Protein AF-A0A428ZNR8-F1 (afdb_monomer_lite)

InterPro domains:
  IPR036291 NAD(P)-binding domain superfamily [SSF51735] (12-100)

pLDDT: mean 73.09, std 16.83, range [33.31, 90.38]

Foldseek 3Di:
DPDQDVLLVVVQVVCVVCQQVEQEDEAEDQALSSNHQHDPHHQYEYAYDDDPVSQVVVCVSPPLRYKYKHWPDDQVCFQPAPTEIEIDHHPVNCVVCVPVVVSGYDYDYPDDPPPPPPPPPDDD

Structure (mmCIF, N/CA/C/O backbone):
data_AF-A0A428ZNR8-F1
#
_entry.id   AF-A0A428ZNR8-F1
#
loop_
_atom_site.group_PDB
_atom_site.id
_atom_site.type_symbol
_atom_site.label_atom_id
_atom_site.label_alt_id
_atom_site.label_comp_id
_atom_site.label_asym_id
_atom_site.label_entity_id
_atom_site.label_seq_id
_atom_site.pdbx_PDB_ins_code
_atom_site.Cartn_x
_atom_site.Cartn_y
_atom_site.Cartn_z
_atom_site.occupancy
_atom_site.B_iso_or_equiv
_atom_site.auth_seq_id
_atom_site.auth_comp_id
_atom_site.auth_asym_id
_atom_site.auth_atom_id
_atom_site.pdbx_PDB_model_num
ATOM 1 N N . MET A 1 1 ? 8.211 15.939 -18.194 1.00 36.50 1 MET A N 1
ATOM 2 C CA . MET A 1 1 ? 6.984 15.214 -17.808 1.00 36.50 1 MET A CA 1
ATOM 3 C C . MET A 1 1 ? 7.122 13.788 -18.303 1.00 36.50 1 MET A C 1
ATOM 5 O O . MET A 1 1 ? 6.991 13.561 -19.498 1.00 36.50 1 MET A O 1
ATOM 9 N N . ILE A 1 2 ? 7.528 12.869 -17.425 1.00 39.34 2 ILE A N 1
ATOM 10 C CA . ILE A 1 2 ? 7.644 11.444 -17.761 1.00 39.34 2 ILE A CA 1
ATOM 11 C C . ILE A 1 2 ? 6.221 10.891 -17.858 1.00 39.34 2 ILE A C 1
ATOM 13 O O . ILE A 1 2 ? 5.395 11.157 -16.986 1.00 39.34 2 ILE A O 1
ATOM 17 N N . GLY A 1 3 ? 5.931 10.242 -18.986 1.00 43.06 3 GLY A N 1
ATOM 18 C CA . GLY A 1 3 ? 4.602 9.783 -19.371 1.00 43.06 3 GLY A CA 1
ATOM 19 C C . GLY A 1 3 ? 3.979 8.862 -18.330 1.00 43.06 3 GLY A C 1
ATOM 20 O O . GLY A 1 3 ? 4.675 8.082 -17.685 1.00 43.06 3 GLY A O 1
ATOM 21 N N . ALA A 1 4 ? 2.660 8.973 -18.177 1.00 61.16 4 ALA A N 1
ATOM 22 C CA . ALA A 1 4 ? 1.872 8.111 -17.311 1.00 61.16 4 ALA A CA 1
ATOM 23 C C . ALA A 1 4 ? 2.256 6.643 -17.544 1.00 61.16 4 ALA A C 1
ATOM 25 O O . ALA A 1 4 ? 2.129 6.139 -18.663 1.00 61.16 4 ALA A O 1
ATOM 26 N N . ASN A 1 5 ? 2.746 5.976 -16.496 1.00 70.19 5 ASN A N 1
ATOM 27 C CA . ASN A 1 5 ? 3.105 4.569 -16.559 1.00 70.19 5 ASN A CA 1
ATOM 28 C C . ASN A 1 5 ? 1.856 3.783 -17.014 1.00 70.19 5 ASN A C 1
ATOM 30 O O . ASN A 1 5 ? 0.823 3.838 -16.336 1.00 70.19 5 ASN A O 1
ATOM 34 N N . PRO A 1 6 ? 1.892 3.067 -18.155 1.00 76.88 6 PRO A N 1
ATOM 35 C CA . PRO A 1 6 ? 0.719 2.360 -18.667 1.00 76.88 6 PRO A CA 1
ATOM 36 C C . PRO A 1 6 ? 0.201 1.314 -17.673 1.00 76.88 6 PRO A C 1
ATOM 38 O O . PRO A 1 6 ? -0.994 1.012 -17.667 1.00 76.88 6 PRO A O 1
ATOM 41 N N . ARG A 1 7 ? 1.066 0.812 -16.781 1.00 80.19 7 ARG A N 1
ATOM 42 C CA . ARG A 1 7 ? 0.665 -0.093 -15.703 1.00 80.19 7 ARG A CA 1
ATOM 43 C C . ARG A 1 7 ? -0.099 0.611 -14.589 1.00 80.19 7 ARG A C 1
ATOM 45 O O . ARG A 1 7 ? -1.061 0.031 -14.107 1.00 80.19 7 ARG A O 1
ATOM 52 N N . ALA A 1 8 ? 0.231 1.860 -14.253 1.00 78.56 8 ALA A N 1
ATOM 53 C CA . ALA A 1 8 ? -0.573 2.642 -13.308 1.00 78.56 8 ALA A CA 1
ATOM 54 C C . ALA A 1 8 ? -2.012 2.792 -13.812 1.00 78.56 8 ALA A C 1
ATOM 56 O O . ALA A 1 8 ? -2.963 2.577 -13.065 1.00 78.56 8 ALA A O 1
ATOM 57 N N . LYS A 1 9 ? -2.181 3.064 -15.112 1.00 80.44 9 LYS A N 1
ATOM 58 C CA . LYS A 1 9 ? -3.507 3.129 -15.740 1.00 80.44 9 LYS A CA 1
ATOM 59 C C . LYS A 1 9 ? -4.228 1.777 -15.715 1.00 80.44 9 LYS A C 1
ATOM 61 O O . LYS A 1 9 ? -5.424 1.735 -15.451 1.00 80.44 9 LYS A O 1
ATOM 66 N N . ALA A 1 10 ? -3.518 0.679 -15.970 1.00 83.06 10 ALA A N 1
ATOM 67 C CA . ALA A 1 10 ? -4.100 -0.661 -15.899 1.00 83.06 10 ALA A CA 1
ATOM 68 C C . ALA A 1 10 ? -4.568 -1.016 -14.477 1.00 83.06 10 ALA A C 1
ATOM 70 O O . ALA A 1 10 ? -5.675 -1.524 -14.314 1.00 83.06 10 ALA A O 1
ATOM 71 N N . ILE A 1 11 ? -3.765 -0.698 -13.454 1.00 80.94 11 ILE A N 1
ATOM 72 C CA . ILE A 1 11 ? -4.126 -0.925 -12.049 1.00 80.94 11 ILE A CA 1
ATOM 73 C C . ILE A 1 11 ? -5.308 -0.029 -11.661 1.00 80.94 11 ILE A C 1
ATOM 75 O O . ILE A 1 11 ? -6.266 -0.525 -11.081 1.00 80.94 11 ILE A O 1
ATOM 79 N N . ALA A 1 12 ? -5.309 1.250 -12.047 1.00 82.50 12 ALA A N 1
ATOM 80 C CA . ALA A 1 12 ? -6.433 2.154 -11.793 1.00 82.50 12 ALA A CA 1
ATOM 81 C C . ALA A 1 12 ? -7.748 1.633 -12.401 1.00 82.50 12 ALA A C 1
ATOM 83 O O . ALA A 1 12 ? -8.765 1.583 -11.716 1.00 82.50 12 ALA A O 1
ATOM 84 N N . ASN A 1 13 ? -7.716 1.159 -13.650 1.00 84.25 13 ASN A N 1
ATOM 85 C CA . ASN A 1 13 ? -8.888 0.571 -14.303 1.00 84.25 13 ASN A CA 1
ATOM 86 C C . ASN A 1 13 ? -9.376 -0.707 -13.603 1.00 84.25 13 ASN A C 1
ATOM 88 O O . ASN A 1 13 ? -10.574 -0.967 -13.567 1.00 84.25 13 ASN A O 1
ATOM 92 N N . ALA A 1 14 ? -8.461 -1.514 -13.059 1.00 81.19 14 ALA A N 1
ATOM 93 C CA . ALA A 1 14 ? -8.818 -2.699 -12.283 1.00 81.19 14 ALA A CA 1
ATOM 94 C C . ALA A 1 14 ? -9.426 -2.340 -10.916 1.00 81.19 14 ALA A C 1
ATOM 96 O O . ALA A 1 14 ? -10.223 -3.111 -10.385 1.00 81.19 14 ALA A O 1
ATOM 97 N N . LEU A 1 15 ? -9.068 -1.178 -10.359 1.00 81.19 15 LEU A N 1
ATOM 98 C CA . LEU A 1 15 ? -9.611 -0.679 -9.098 1.00 81.19 15 LEU A CA 1
ATOM 99 C C . LEU A 1 15 ? -10.994 -0.038 -9.256 1.00 81.19 15 LEU A C 1
ATOM 101 O O . LEU A 1 15 ? -11.812 -0.160 -8.351 1.00 81.19 15 LEU A O 1
ATOM 105 N N . ASP A 1 16 ? -11.275 0.596 -10.392 1.00 80.06 16 ASP A N 1
ATOM 106 C CA . ASP A 1 16 ? -12.527 1.316 -10.657 1.00 80.06 16 ASP A CA 1
ATOM 107 C C . ASP A 1 16 ? -13.815 0.556 -10.245 1.00 80.06 16 ASP A C 1
ATOM 109 O O . ASP A 1 16 ? -14.623 1.121 -9.507 1.00 80.06 16 ASP A O 1
ATOM 113 N N . PRO A 1 17 ? -14.008 -0.742 -10.578 1.00 79.12 17 PRO A N 1
ATOM 114 C CA . PRO A 1 17 ? -15.220 -1.468 -10.180 1.00 79.12 17 PRO A CA 1
ATOM 115 C C . PRO A 1 17 ? -15.273 -1.872 -8.695 1.00 79.12 17 PRO A C 1
ATOM 117 O O . PRO A 1 17 ? -16.346 -2.223 -8.206 1.00 79.12 17 PRO A O 1
ATOM 120 N N . VAL A 1 18 ? -14.141 -1.870 -7.982 1.00 71.62 18 VAL A N 1
ATOM 121 C CA . VAL A 1 18 ? -14.039 -2.304 -6.571 1.00 71.62 18 VAL A CA 1
ATOM 122 C C . VAL A 1 18 ? -13.974 -1.140 -5.583 1.00 71.62 18 VAL A C 1
ATOM 124 O O . VAL A 1 18 ? -14.179 -1.341 -4.380 1.00 71.62 18 VAL A O 1
ATOM 127 N N . VAL A 1 19 ? -13.755 0.084 -6.069 1.00 71.06 19 VAL A N 1
ATOM 128 C CA . VAL A 1 19 ? -13.836 1.303 -5.258 1.00 71.06 19 VAL A CA 1
ATOM 129 C C . VAL A 1 19 ? -15.240 1.421 -4.656 1.00 71.06 19 VAL A C 1
ATOM 131 O O . VAL A 1 19 ? -16.244 1.466 -5.360 1.00 71.06 19 VAL A O 1
ATOM 134 N N . GLY A 1 20 ? -15.307 1.446 -3.322 1.00 73.31 20 GLY A N 1
ATOM 135 C CA . GLY A 1 20 ? -16.559 1.524 -2.561 1.00 73.31 20 GLY A CA 1
ATOM 136 C C . GLY A 1 20 ? -17.186 0.177 -2.179 1.00 73.31 20 GLY A C 1
ATOM 137 O O . GLY A 1 20 ? -18.149 0.171 -1.419 1.00 73.31 20 GLY A O 1
ATOM 138 N N . GLN A 1 21 ? -16.642 -0.949 -2.654 1.00 81.69 21 GLN A N 1
ATOM 139 C CA . GLN A 1 21 ? -17.069 -2.300 -2.251 1.00 81.69 21 GLN A CA 1
ATOM 140 C C . GLN A 1 21 ? -16.024 -3.016 -1.386 1.00 81.69 21 GLN A C 1
ATOM 142 O O . GLN A 1 21 ? -16.373 -3.889 -0.595 1.00 81.69 21 GLN A O 1
ATOM 147 N N . ALA A 1 22 ? -14.747 -2.662 -1.543 1.00 81.62 22 ALA A N 1
ATOM 148 C CA . ALA A 1 22 ? -13.649 -3.225 -0.771 1.00 81.62 22 ALA A CA 1
ATOM 149 C C . ALA A 1 22 ? -13.259 -2.317 0.407 1.00 81.62 22 ALA A C 1
ATOM 151 O O . ALA A 1 22 ? -13.063 -1.115 0.231 1.00 81.62 22 ALA A O 1
ATOM 152 N N . ASP A 1 23 ? -13.065 -2.915 1.585 1.00 85.12 23 ASP A N 1
ATOM 153 C CA . ASP A 1 23 ? -12.517 -2.234 2.769 1.00 85.12 23 ASP A CA 1
ATOM 154 C C . ASP A 1 23 ? -10.976 -2.157 2.749 1.00 85.12 23 ASP A C 1
ATOM 156 O O . ASP A 1 23 ? -10.378 -1.347 3.459 1.00 85.12 23 ASP A O 1
ATOM 160 N N . LEU A 1 24 ? -10.324 -3.007 1.945 1.00 85.81 24 LEU A N 1
ATOM 161 C CA . LEU A 1 24 ? -8.870 -3.128 1.831 1.00 85.81 24 LEU A CA 1
ATOM 162 C C . LEU A 1 24 ? -8.459 -3.386 0.381 1.00 85.81 24 LEU A C 1
ATOM 164 O O . LEU A 1 24 ? -8.990 -4.285 -0.271 1.00 85.81 24 LEU A O 1
ATOM 168 N N . VAL A 1 25 ? -7.455 -2.652 -0.091 1.00 87.06 25 VAL A N 1
ATOM 169 C CA . VAL A 1 25 ? -6.799 -2.865 -1.383 1.00 87.06 25 VAL A CA 1
ATOM 170 C C . VAL A 1 25 ? -5.329 -3.189 -1.144 1.00 87.06 25 VAL A C 1
ATOM 172 O O . VAL A 1 25 ? -4.611 -2.421 -0.505 1.00 87.06 25 VAL A O 1
ATOM 175 N N . VAL A 1 26 ? -4.872 -4.321 -1.685 1.00 86.75 26 VAL A N 1
ATOM 176 C CA . VAL A 1 26 ? -3.455 -4.704 -1.682 1.00 86.75 26 VAL A CA 1
ATOM 177 C C . VAL A 1 26 ? -2.866 -4.421 -3.061 1.00 86.75 26 VAL A C 1
ATOM 179 O O . VAL A 1 26 ? -3.341 -4.958 -4.060 1.00 86.75 26 VAL A O 1
ATOM 182 N N . VAL A 1 27 ? -1.830 -3.586 -3.117 1.00 87.38 27 VAL A N 1
ATOM 183 C CA . VAL A 1 27 ? -1.115 -3.228 -4.348 1.00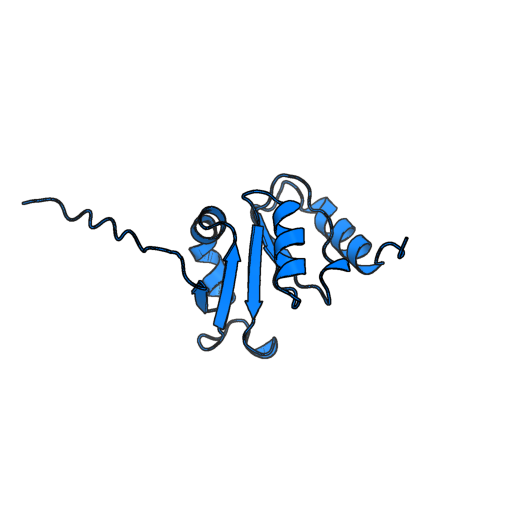 87.38 27 VAL A CA 1
ATOM 184 C C . VAL A 1 27 ? 0.258 -3.889 -4.329 1.00 87.38 27 VAL A C 1
ATOM 186 O O . VAL A 1 27 ? 1.012 -3.728 -3.377 1.00 87.38 27 VAL A O 1
ATOM 189 N N . CYS A 1 28 ? 0.596 -4.626 -5.383 1.00 87.38 28 CYS A N 1
ATOM 190 C CA . CYS A 1 28 ? 1.934 -5.170 -5.606 1.00 87.38 28 CYS A CA 1
ATOM 191 C C . CYS A 1 28 ? 2.335 -4.829 -7.040 1.00 87.38 28 CYS A C 1
ATOM 193 O O . CYS A 1 28 ? 1.837 -5.439 -7.989 1.00 87.38 28 CYS A O 1
ATOM 195 N N . ALA A 1 29 ? 3.156 -3.794 -7.195 1.00 85.75 29 ALA A N 1
ATOM 196 C CA . ALA A 1 29 ? 3.617 -3.310 -8.487 1.00 85.75 29 ALA A CA 1
ATOM 197 C C . ALA A 1 29 ? 5.137 -3.482 -8.629 1.00 85.75 29 ALA A C 1
ATOM 199 O O . ALA A 1 29 ? 5.827 -3.850 -7.681 1.00 85.75 29 ALA A O 1
ATOM 200 N N . GLU A 1 30 ? 5.652 -3.245 -9.836 1.00 82.75 30 GLU A N 1
ATOM 201 C CA . GLU A 1 30 ? 7.093 -3.332 -10.118 1.00 82.75 30 GLU A CA 1
ATOM 202 C C . GLU A 1 30 ? 7.870 -2.166 -9.491 1.00 82.75 30 GLU A C 1
ATOM 204 O O . GLU A 1 30 ? 8.959 -2.367 -8.967 1.00 82.75 30 GLU A O 1
ATOM 209 N N . ASP A 1 31 ? 7.288 -0.965 -9.509 1.00 85.25 31 ASP A N 1
ATOM 210 C CA . ASP A 1 31 ? 7.860 0.247 -8.930 1.00 85.25 31 ASP A CA 1
ATOM 211 C C . ASP A 1 31 ? 6.754 1.203 -8.445 1.00 85.25 31 ASP A C 1
ATOM 213 O O . ASP A 1 31 ? 5.571 1.058 -8.777 1.00 85.25 31 ASP A O 1
ATOM 217 N N . TYR A 1 32 ? 7.137 2.212 -7.661 1.00 85.75 32 TYR A N 1
ATOM 218 C CA . TYR A 1 32 ? 6.205 3.184 -7.082 1.00 85.75 32 TYR A CA 1
ATOM 219 C C . TYR A 1 32 ? 5.538 4.110 -8.110 1.00 85.75 32 TYR A C 1
ATOM 221 O O . TYR A 1 32 ? 4.498 4.702 -7.805 1.00 85.75 32 TYR A O 1
ATOM 229 N N . SER A 1 33 ? 6.087 4.229 -9.325 1.00 83.81 33 SER A N 1
ATOM 230 C CA . SER A 1 33 ? 5.469 4.999 -10.415 1.00 83.81 33 SER A CA 1
ATOM 231 C C . SER A 1 33 ? 4.241 4.291 -10.993 1.00 83.81 33 SER A C 1
ATOM 233 O O . SER A 1 33 ? 3.368 4.932 -11.580 1.00 83.81 33 SER A O 1
ATOM 235 N N . ALA A 1 34 ? 4.165 2.969 -10.816 1.00 84.38 34 ALA A N 1
ATOM 236 C CA . ALA A 1 34 ? 3.022 2.161 -11.204 1.00 84.38 34 ALA A CA 1
ATOM 237 C C . ALA A 1 34 ? 1.889 2.175 -10.163 1.00 84.38 34 ALA A C 1
ATOM 239 O O . ALA A 1 34 ? 0.802 1.704 -10.478 1.00 84.38 34 ALA A O 1
ATOM 2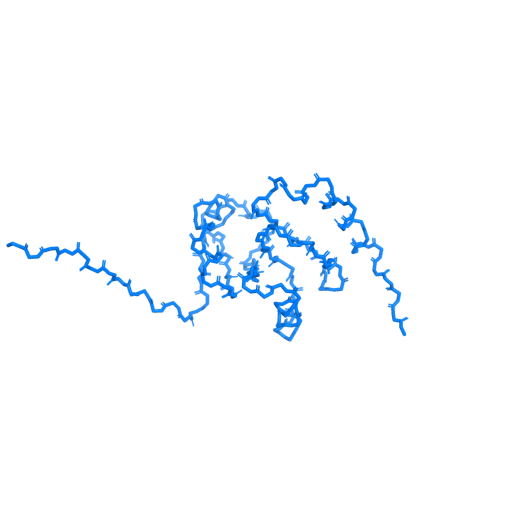40 N N . VAL A 1 35 ? 2.101 2.705 -8.952 1.00 84.31 35 VAL A N 1
ATOM 241 C CA . VAL A 1 35 ? 1.062 2.779 -7.912 1.00 84.31 35 VAL A CA 1
ATOM 242 C C . VAL A 1 35 ? 0.099 3.927 -8.242 1.00 84.31 35 VAL A C 1
ATOM 244 O O . VAL A 1 35 ? 0.509 5.090 -8.155 1.00 84.31 35 VAL A O 1
ATOM 247 N N . PRO A 1 36 ? -1.159 3.643 -8.636 1.00 83.00 36 PRO A N 1
ATOM 248 C CA . PRO A 1 36 ? -2.105 4.691 -8.990 1.00 83.00 36 PRO A CA 1
ATOM 249 C C . PRO A 1 36 ? -2.653 5.390 -7.746 1.00 83.00 36 PRO A C 1
ATOM 251 O O . PRO A 1 36 ? -2.639 4.841 -6.642 1.00 83.00 36 PRO A O 1
ATOM 254 N N . ASP A 1 37 ? -3.217 6.577 -7.947 1.00 82.06 37 ASP A N 1
ATOM 255 C CA . ASP A 1 37 ? -4.053 7.202 -6.930 1.00 82.06 37 ASP A CA 1
ATOM 256 C C . ASP A 1 37 ? -5.352 6.403 -6.779 1.00 82.06 37 ASP A C 1
ATOM 258 O O . ASP A 1 37 ? -6.094 6.186 -7.738 1.00 82.06 37 ASP A O 1
ATOM 262 N N . VAL A 1 38 ? -5.615 5.944 -5.559 1.00 77.94 38 VAL A N 1
ATOM 263 C CA . VAL A 1 38 ? -6.841 5.230 -5.200 1.00 77.94 38 VAL A CA 1
ATOM 264 C C . VAL A 1 38 ? -7.838 6.218 -4.584 1.00 77.94 38 VAL A C 1
ATOM 266 O O . VAL A 1 38 ? -7.467 6.963 -3.667 1.00 77.94 38 VAL A O 1
ATOM 269 N N . PRO A 1 39 ? -9.106 6.231 -5.033 1.00 75.12 39 PRO A N 1
ATOM 270 C CA . PRO A 1 39 ? -10.146 7.067 -4.442 1.00 75.12 39 PRO A CA 1
ATOM 271 C C . PRO A 1 39 ? -10.343 6.818 -2.938 1.00 75.12 39 PRO A C 1
ATOM 273 O O . PRO A 1 39 ? -9.914 5.810 -2.370 1.00 75.12 39 PRO A O 1
ATOM 276 N N . ALA A 1 40 ? -11.019 7.752 -2.269 1.00 73.81 40 ALA A N 1
ATOM 277 C CA . ALA A 1 40 ? -11.382 7.590 -0.865 1.00 73.81 40 ALA A CA 1
ATOM 278 C C . ALA A 1 40 ? -12.307 6.374 -0.664 1.00 73.81 40 ALA A C 1
ATOM 280 O O . ALA A 1 40 ? -13.210 6.139 -1.463 1.00 73.81 40 ALA A O 1
ATOM 281 N N . GLY A 1 41 ? -12.087 5.617 0.413 1.00 81.12 41 GLY A N 1
ATOM 282 C CA . GLY A 1 41 ? -12.866 4.420 0.736 1.00 81.12 41 GLY A CA 1
ATOM 283 C C . GLY A 1 41 ? -11.991 3.347 1.381 1.00 81.12 41 GLY A C 1
ATOM 284 O O . GLY A 1 41 ? -11.923 3.312 2.609 1.00 81.12 41 GLY A O 1
ATOM 285 N N . PRO A 1 42 ? -11.287 2.524 0.584 1.00 86.38 42 PRO A N 1
ATOM 286 C CA . PRO A 1 42 ? -10.489 1.417 1.100 1.00 86.38 42 PRO A CA 1
ATOM 287 C C . PRO A 1 42 ? -9.243 1.886 1.857 1.00 86.38 42 PRO A C 1
ATOM 289 O O . PRO A 1 42 ? -8.650 2.923 1.538 1.00 86.38 42 PRO A O 1
ATOM 292 N N . ASP A 1 43 ? -8.802 1.077 2.816 1.00 89.81 43 ASP A N 1
ATOM 293 C CA . ASP A 1 43 ? -7.423 1.124 3.298 1.00 89.81 43 ASP A CA 1
ATOM 294 C C . ASP A 1 43 ? -6.484 0.516 2.242 1.00 89.81 43 ASP A C 1
ATOM 296 O O . ASP A 1 43 ? -6.876 -0.363 1.471 1.00 89.81 43 ASP A O 1
ATOM 300 N N . ILE A 1 44 ? -5.239 0.982 2.189 1.00 88.62 44 ILE A N 1
ATOM 301 C CA . ILE A 1 44 ? -4.270 0.604 1.155 1.00 88.62 44 ILE A CA 1
ATOM 302 C C . ILE A 1 44 ? -3.062 -0.051 1.809 1.00 88.62 44 ILE A C 1
ATOM 304 O O . ILE A 1 44 ? -2.417 0.540 2.676 1.00 88.62 44 ILE A O 1
ATOM 308 N N . VAL A 1 45 ? -2.737 -1.255 1.344 1.00 89.88 45 VAL A N 1
ATOM 309 C CA . VAL A 1 45 ? -1.501 -1.965 1.675 1.00 89.88 45 VAL A CA 1
ATOM 310 C C . VAL A 1 45 ? -0.659 -2.062 0.413 1.00 89.88 45 VAL A C 1
ATOM 312 O O . VAL A 1 45 ? -1.041 -2.745 -0.534 1.00 89.88 45 VAL A O 1
ATOM 315 N N . ASN A 1 46 ? 0.484 -1.388 0.384 1.00 89.00 46 ASN A N 1
ATOM 316 C CA . ASN A 1 46 ? 1.407 -1.453 -0.742 1.00 89.00 46 ASN A CA 1
ATOM 317 C C . ASN A 1 46 ? 2.566 -2.400 -0.423 1.00 89.00 46 ASN A C 1
ATOM 319 O O . ASN A 1 46 ? 3.261 -2.197 0.563 1.00 89.00 46 ASN A O 1
ATOM 323 N N . LEU A 1 47 ? 2.773 -3.419 -1.255 1.00 87.75 47 LEU A N 1
ATOM 324 C CA . LEU A 1 47 ? 3.868 -4.391 -1.163 1.00 87.75 47 LEU A CA 1
ATOM 325 C C . LEU A 1 47 ? 4.955 -4.162 -2.225 1.00 87.75 47 LEU A C 1
ATOM 327 O O . LEU A 1 47 ? 5.781 -5.040 -2.483 1.00 87.75 47 LEU A O 1
ATOM 331 N N . THR A 1 48 ? 4.918 -3.005 -2.886 1.00 87.06 48 THR A N 1
ATOM 332 C CA . THR A 1 48 ? 5.872 -2.629 -3.930 1.00 87.06 48 THR A CA 1
ATOM 333 C C . THR A 1 48 ? 7.246 -2.380 -3.323 1.00 87.06 48 THR A C 1
ATOM 335 O O . THR A 1 48 ? 7.399 -1.628 -2.361 1.00 87.06 48 THR A O 1
ATOM 338 N N . SER A 1 49 ? 8.264 -3.004 -3.909 1.00 83.50 49 SER A N 1
ATOM 339 C CA . SER A 1 49 ? 9.649 -2.769 -3.506 1.00 83.50 49 SER A CA 1
ATOM 340 C C . SER A 1 49 ? 10.111 -1.390 -3.979 1.00 83.50 49 SER A C 1
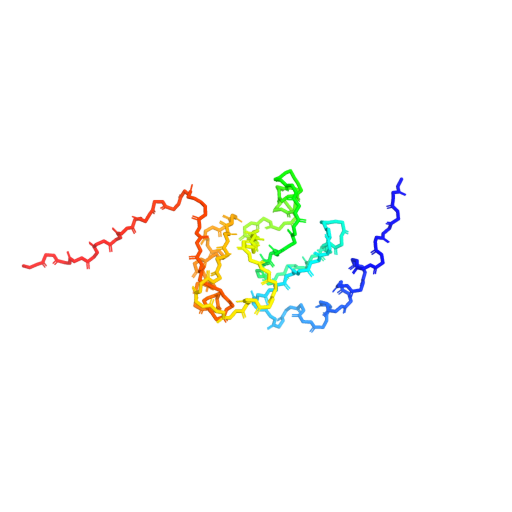ATOM 342 O O . SER A 1 49 ? 9.830 -0.988 -5.105 1.00 83.50 49 SER A O 1
ATOM 344 N N . GLY A 1 50 ? 10.832 -0.666 -3.128 1.00 84.38 50 GLY A N 1
ATOM 345 C CA . GLY A 1 50 ? 11.376 0.649 -3.460 1.00 84.38 50 GLY A CA 1
ATOM 346 C C . GLY A 1 50 ? 12.099 1.287 -2.281 1.00 84.38 50 GLY A C 1
ATOM 347 O O . GLY A 1 50 ? 12.492 0.607 -1.330 1.00 84.38 50 GLY A O 1
ATOM 348 N N . THR A 1 51 ? 12.307 2.593 -2.376 1.00 85.00 51 THR A N 1
ATOM 349 C CA . THR A 1 51 ? 13.043 3.399 -1.397 1.00 85.00 51 THR A CA 1
ATOM 350 C C . THR A 1 51 ? 12.133 3.965 -0.306 1.00 85.00 51 THR A C 1
ATOM 352 O O . THR A 1 51 ? 10.920 4.099 -0.471 1.00 85.00 51 THR A O 1
ATOM 355 N N . THR A 1 52 ? 12.730 4.339 0.828 1.00 84.38 52 THR A N 1
ATOM 356 C CA . THR A 1 52 ? 12.001 4.964 1.943 1.00 84.38 52 THR A CA 1
ATOM 357 C C . THR A 1 52 ? 11.348 6.281 1.518 1.00 84.38 52 THR A C 1
ATOM 359 O O . THR A 1 52 ? 10.228 6.580 1.927 1.00 84.38 52 THR A O 1
ATOM 362 N N . GLU A 1 53 ? 12.031 7.068 0.688 1.00 86.25 53 GLU A N 1
ATOM 363 C CA . GLU A 1 53 ? 11.533 8.330 0.145 1.00 86.25 53 GLU A CA 1
ATOM 364 C C . GLU A 1 53 ? 10.268 8.108 -0.693 1.00 86.25 53 GLU A C 1
ATOM 366 O O . GLU A 1 53 ? 9.270 8.801 -0.494 1.00 86.25 53 GLU A O 1
ATOM 371 N N . GLU A 1 54 ? 10.264 7.098 -1.568 1.00 87.12 54 GLU A N 1
ATOM 372 C CA . GLU A 1 54 ? 9.086 6.737 -2.365 1.00 87.12 54 GLU A CA 1
ATOM 373 C C . GLU A 1 54 ? 7.910 6.286 -1.490 1.00 87.12 54 GLU A C 1
ATOM 375 O O . GLU A 1 54 ? 6.774 6.708 -1.731 1.00 87.12 54 GLU A O 1
ATOM 380 N N . ALA A 1 55 ? 8.178 5.503 -0.440 1.00 85.94 55 ALA A N 1
ATOM 381 C CA . ALA A 1 55 ? 7.166 5.077 0.526 1.00 85.94 55 ALA A CA 1
ATOM 382 C C . ALA A 1 55 ? 6.550 6.266 1.286 1.00 85.94 55 ALA A C 1
ATOM 384 O O . ALA A 1 55 ? 5.336 6.317 1.498 1.00 85.94 55 ALA A O 1
ATOM 385 N N . ILE A 1 56 ? 7.361 7.263 1.659 1.00 86.69 56 ILE A N 1
ATOM 386 C CA . ILE A 1 56 ? 6.885 8.492 2.311 1.00 86.69 56 ILE A CA 1
ATOM 387 C C . ILE A 1 56 ? 6.020 9.319 1.351 1.00 86.69 56 ILE A C 1
ATOM 389 O O . ILE A 1 56 ? 4.942 9.776 1.740 1.00 86.69 56 ILE A O 1
ATOM 393 N N . GLU A 1 57 ? 6.449 9.501 0.100 1.00 88.50 57 GLU A N 1
ATOM 394 C CA . GLU A 1 57 ? 5.654 10.217 -0.905 1.00 88.50 57 GLU A CA 1
ATOM 395 C C . GLU A 1 57 ? 4.357 9.473 -1.260 1.00 88.50 57 GLU A C 1
ATOM 397 O O . GLU A 1 57 ? 3.329 10.099 -1.521 1.00 88.50 57 GLU A O 1
ATOM 402 N N . ALA A 1 58 ? 4.359 8.139 -1.234 1.00 86.44 58 ALA A N 1
ATOM 403 C CA . ALA A 1 58 ? 3.145 7.335 -1.362 1.00 86.44 58 ALA A CA 1
ATOM 404 C C . ALA A 1 58 ? 2.202 7.517 -0.165 1.00 86.44 58 ALA A C 1
ATOM 406 O O . ALA A 1 58 ? 1.013 7.771 -0.354 1.00 86.44 58 ALA A O 1
ATOM 407 N N . ALA A 1 59 ? 2.725 7.495 1.062 1.00 86.94 59 ALA A N 1
ATOM 408 C CA . ALA A 1 59 ? 1.921 7.689 2.267 1.00 86.94 59 ALA A CA 1
ATOM 409 C C . ALA A 1 59 ? 1.211 9.056 2.299 1.00 86.94 59 ALA A C 1
ATOM 411 O O . ALA A 1 59 ? 0.080 9.155 2.781 1.00 86.94 59 ALA A O 1
ATOM 412 N N . LYS A 1 60 ? 1.831 10.107 1.740 1.00 87.88 60 LYS A N 1
ATOM 413 C CA . LYS A 1 60 ? 1.217 11.444 1.622 1.00 87.88 60 LYS A CA 1
ATOM 414 C C . LYS A 1 60 ? -0.026 11.466 0.731 1.00 87.88 60 LYS A C 1
ATOM 416 O O . LYS A 1 60 ? -0.915 12.278 0.976 1.00 87.88 60 LYS A O 1
ATOM 421 N N . ARG A 1 61 ? -0.111 10.582 -0.269 1.00 86.25 61 ARG A N 1
ATOM 422 C CA . ARG A 1 61 ? -1.280 10.471 -1.163 1.00 86.25 61 ARG A CA 1
ATOM 423 C C . ARG A 1 61 ? -2.505 9.903 -0.437 1.00 86.25 61 ARG A C 1
ATOM 425 O O . ARG A 1 61 ? -3.638 10.154 -0.840 1.00 86.25 61 ARG A O 1
ATOM 432 N N . PHE A 1 62 ? -2.292 9.190 0.671 1.00 86.25 62 PHE A N 1
ATOM 433 C CA . PHE A 1 62 ? -3.315 8.405 1.365 1.00 86.25 62 PHE A CA 1
ATOM 434 C C . PHE A 1 62 ? -3.265 8.605 2.894 1.00 86.25 62 PHE A C 1
ATOM 436 O O . PHE A 1 62 ? -3.032 7.657 3.655 1.00 86.25 62 PHE A O 1
ATOM 443 N N . PRO A 1 63 ? -3.486 9.839 3.382 1.00 84.50 63 PRO A N 1
ATOM 444 C CA . PRO A 1 63 ? -3.301 10.175 4.789 1.00 84.50 63 PRO A CA 1
ATOM 445 C C . PRO A 1 63 ? -4.217 9.340 5.695 1.00 84.50 63 PRO A C 1
ATOM 447 O O . PRO A 1 63 ? -5.436 9.330 5.535 1.00 84.50 63 PRO A O 1
ATOM 450 N N . GLY A 1 64 ? -3.612 8.633 6.656 1.00 83.50 64 GLY A N 1
ATOM 451 C CA . GLY A 1 64 ? -4.320 7.826 7.659 1.00 83.50 64 GLY A CA 1
ATOM 452 C C . GLY A 1 64 ? -4.899 6.497 7.160 1.00 83.50 64 GLY A C 1
ATOM 453 O O . GLY A 1 64 ? -5.549 5.810 7.940 1.00 83.50 64 GLY A O 1
ATOM 454 N N . ARG A 1 65 ? -4.669 6.130 5.892 1.00 87.94 65 ARG A N 1
ATOM 455 C CA . ARG A 1 65 ? -5.204 4.902 5.268 1.00 87.94 65 ARG A CA 1
ATOM 456 C C . ARG A 1 65 ? -4.145 4.048 4.571 1.00 87.94 65 ARG A C 1
ATOM 458 O O . ARG A 1 65 ? -4.487 3.125 3.845 1.00 87.94 65 ARG A O 1
ATOM 465 N N . TYR A 1 66 ? -2.866 4.357 4.765 1.00 88.56 66 TYR A N 1
ATOM 466 C CA . TYR A 1 66 ? -1.765 3.706 4.059 1.00 88.56 66 TYR A CA 1
ATOM 467 C C . TYR A 1 66 ? -0.885 2.878 4.984 1.00 88.56 66 TYR A C 1
ATOM 469 O O . TYR A 1 66 ? -0.465 3.335 6.056 1.00 88.56 66 TYR A O 1
ATOM 477 N N . LEU A 1 67 ? -0.572 1.677 4.515 1.00 90.38 67 LEU A N 1
ATOM 478 C CA . LEU A 1 67 ? 0.408 0.781 5.087 1.00 90.38 67 LEU A CA 1
ATOM 479 C C . LEU A 1 67 ? 1.366 0.337 3.980 1.00 90.38 67 LEU A C 1
ATOM 481 O O . LEU A 1 67 ? 0.957 -0.227 2.970 1.00 90.38 67 LEU A O 1
ATOM 485 N N . ASP A 1 68 ? 2.645 0.583 4.190 1.00 89.00 68 ASP A N 1
ATOM 486 C CA . ASP A 1 68 ? 3.723 0.099 3.345 1.00 89.00 68 ASP A CA 1
ATOM 487 C C . ASP A 1 68 ? 4.234 -1.239 3.872 1.00 89.00 68 ASP A C 1
ATOM 489 O O . ASP A 1 68 ? 4.339 -1.428 5.088 1.00 89.00 68 ASP A O 1
ATOM 493 N N . GLY A 1 69 ? 4.530 -2.173 2.978 1.00 86.56 69 GLY A N 1
ATOM 494 C CA . GLY A 1 69 ? 4.931 -3.526 3.311 1.00 86.56 69 GLY A CA 1
ATOM 495 C C . GLY A 1 69 ? 6.100 -4.010 2.462 1.00 86.56 69 GLY A C 1
ATOM 496 O O . GLY A 1 69 ? 6.112 -3.859 1.248 1.00 86.56 69 GLY A O 1
ATOM 497 N N . ALA A 1 70 ? 7.063 -4.669 3.098 1.00 81.62 70 ALA A N 1
ATOM 498 C CA . ALA A 1 70 ? 8.172 -5.330 2.424 1.00 81.62 70 ALA A CA 1
ATOM 499 C C . ALA A 1 70 ? 8.108 -6.842 2.664 1.00 81.62 70 ALA A C 1
ATOM 501 O O . ALA A 1 70 ? 8.153 -7.307 3.810 1.00 81.62 70 ALA A O 1
ATOM 502 N N . LEU A 1 71 ? 8.017 -7.611 1.575 1.00 79.88 71 LEU A N 1
ATOM 503 C CA . LEU A 1 71 ? 8.142 -9.067 1.596 1.00 79.88 71 LEU A CA 1
ATOM 504 C C . LEU A 1 71 ? 9.626 -9.437 1.700 1.00 79.88 71 LEU A C 1
ATOM 506 O O . LEU A 1 71 ? 10.382 -9.280 0.747 1.00 79.88 71 LEU A O 1
ATOM 510 N N . MET A 1 72 ? 10.050 -9.962 2.851 1.00 76.75 72 MET A N 1
ATOM 511 C CA . MET A 1 72 ? 11.422 -10.450 3.061 1.00 76.75 72 MET A CA 1
ATOM 512 C C . MET A 1 72 ? 11.565 -11.919 2.645 1.00 76.75 72 MET A C 1
ATOM 514 O O . MET A 1 72 ? 12.131 -12.738 3.368 1.00 76.75 72 MET A O 1
ATOM 518 N N . ALA A 1 73 ? 10.972 -12.271 1.511 1.00 70.38 73 ALA A N 1
ATOM 519 C CA . ALA A 1 73 ? 10.961 -13.617 0.967 1.00 70.38 73 ALA A CA 1
ATOM 520 C C . ALA A 1 73 ? 10.661 -13.564 -0.531 1.00 70.38 73 ALA A C 1
ATOM 522 O O . ALA A 1 73 ? 10.199 -12.551 -1.053 1.00 70.38 73 ALA A O 1
ATOM 523 N N . HIS A 1 74 ? 10.876 -14.676 -1.221 1.00 76.19 74 HIS A N 1
ATOM 524 C CA . HIS A 1 74 ? 10.414 -14.792 -2.597 1.00 76.19 74 HIS A CA 1
ATOM 525 C C . HIS A 1 74 ? 8.892 -15.044 -2.659 1.00 76.19 74 HIS A C 1
ATOM 527 O O . HIS A 1 74 ? 8.356 -15.671 -1.736 1.00 76.19 74 HIS A O 1
ATOM 533 N N . PRO A 1 75 ? 8.189 -14.585 -3.716 1.00 70.50 75 PRO A N 1
ATOM 534 C CA . PRO A 1 75 ? 6.730 -14.690 -3.839 1.00 70.50 75 PRO A CA 1
ATOM 535 C C . PRO A 1 75 ? 6.156 -16.105 -3.658 1.00 70.50 75 PRO A C 1
ATOM 537 O O . PRO A 1 75 ? 5.062 -16.253 -3.121 1.00 70.50 75 PRO A O 1
ATOM 540 N N . GLU A 1 76 ? 6.893 -17.157 -4.024 1.00 75.44 76 GLU A N 1
ATOM 541 C CA . GLU A 1 76 ? 6.492 -18.563 -3.844 1.00 75.44 76 GLU A CA 1
ATOM 542 C C . GLU A 1 76 ? 6.379 -19.005 -2.374 1.00 75.44 76 GLU A C 1
ATOM 544 O O . GLU A 1 76 ? 5.871 -20.090 -2.075 1.00 75.44 76 GLU A O 1
ATOM 549 N N . HIS A 1 77 ? 6.851 -18.169 -1.450 1.00 72.81 77 HIS A N 1
ATOM 550 C CA . HIS A 1 77 ? 6.736 -18.394 -0.017 1.00 72.81 77 HIS A CA 1
ATOM 551 C C . HIS A 1 77 ? 5.501 -17.709 0.588 1.00 72.81 77 HIS A C 1
ATOM 553 O O . HIS A 1 77 ? 5.201 -17.938 1.759 1.00 72.81 77 HIS A O 1
ATOM 559 N N . VAL A 1 78 ? 4.746 -16.893 -0.156 1.00 74.81 78 VAL A N 1
ATOM 560 C CA . VAL A 1 78 ? 3.502 -16.294 0.364 1.00 74.81 78 VAL A CA 1
ATOM 561 C C . VAL A 1 78 ? 2.547 -17.400 0.843 1.00 74.81 78 VAL A C 1
ATOM 563 O O . VAL A 1 78 ? 2.390 -18.432 0.194 1.00 74.81 78 VAL A O 1
ATOM 566 N N . GLY A 1 79 ? 1.960 -17.217 2.025 1.00 69.88 79 GLY A N 1
ATOM 567 C CA . GLY A 1 79 ? 1.115 -18.198 2.714 1.00 69.88 79 GLY A CA 1
ATOM 568 C C . GLY A 1 79 ? 1.870 -19.169 3.630 1.00 69.88 79 GLY A C 1
ATOM 569 O O . GLY A 1 79 ? 1.238 -19.890 4.401 1.00 69.88 79 GLY A O 1
ATOM 570 N N . ARG A 1 80 ? 3.210 -19.192 3.594 1.00 75.12 80 ARG A N 1
ATOM 571 C CA . ARG A 1 80 ? 4.024 -20.001 4.515 1.00 75.12 80 ARG A CA 1
ATOM 572 C C . ARG A 1 80 ? 4.282 -19.267 5.832 1.00 75.12 80 ARG A C 1
ATOM 574 O O . ARG A 1 80 ? 4.404 -18.042 5.866 1.00 75.12 80 ARG A O 1
ATOM 581 N N . ALA A 1 81 ? 4.393 -20.020 6.925 1.00 70.56 81 ALA A N 1
ATOM 582 C CA . ALA A 1 81 ? 4.565 -19.465 8.269 1.00 70.56 81 ALA A CA 1
ATOM 583 C C . ALA A 1 81 ? 5.935 -18.790 8.474 1.00 70.56 81 ALA A C 1
ATOM 585 O O . ALA A 1 81 ? 6.085 -17.920 9.337 1.00 70.56 81 ALA A O 1
ATOM 586 N N . GLU A 1 82 ? 6.929 -19.197 7.684 1.00 70.12 82 GLU A N 1
ATOM 587 C CA . GLU A 1 82 ? 8.303 -18.697 7.710 1.00 70.12 82 GLU A CA 1
ATOM 588 C C . GLU A 1 82 ? 8.456 -17.372 6.960 1.00 70.12 82 GLU A C 1
ATOM 590 O O . GLU A 1 82 ? 9.445 -16.662 7.143 1.00 70.12 82 GLU A O 1
ATOM 595 N N . THR A 1 83 ? 7.472 -17.023 6.136 1.00 71.62 83 THR A N 1
ATOM 596 C CA . THR A 1 83 ? 7.477 -15.796 5.351 1.00 71.62 83 THR A CA 1
ATOM 597 C C . THR A 1 83 ? 7.286 -14.614 6.286 1.00 71.62 83 THR A C 1
ATOM 599 O O . THR A 1 83 ? 6.448 -14.633 7.194 1.00 71.62 83 THR A O 1
ATOM 602 N N . VAL A 1 84 ? 8.094 -13.577 6.087 1.00 74.25 84 VAL A N 1
ATOM 603 C CA . VAL A 1 84 ? 8.070 -12.375 6.917 1.00 74.25 84 VAL A CA 1
ATOM 604 C C . VAL A 1 84 ? 7.673 -11.191 6.053 1.00 74.25 84 VAL A C 1
ATOM 606 O O . VAL A 1 84 ? 8.358 -10.870 5.083 1.00 74.25 84 VAL A O 1
ATOM 609 N N . LEU A 1 85 ? 6.579 -10.533 6.439 1.00 77.62 85 LEU A N 1
ATOM 610 C CA . LEU A 1 85 ? 6.216 -9.218 5.926 1.00 77.62 85 LEU A CA 1
ATOM 611 C C . LEU A 1 85 ? 6.516 -8.183 6.995 1.00 77.62 85 LEU A C 1
ATOM 613 O O . LEU A 1 85 ? 6.067 -8.322 8.138 1.00 77.62 85 LEU A O 1
ATOM 617 N N . VAL A 1 86 ? 7.269 -7.159 6.612 1.00 82.19 86 VAL A N 1
ATOM 618 C CA . VAL A 1 86 ? 7.520 -5.996 7.455 1.00 82.19 86 VAL A CA 1
ATOM 619 C C . VAL A 1 86 ? 6.572 -4.891 7.043 1.00 82.19 86 VAL A C 1
ATOM 621 O O . VAL A 1 86 ? 6.573 -4.533 5.876 1.00 82.19 86 VAL A O 1
ATOM 624 N N . TYR A 1 87 ? 5.808 -4.341 7.984 1.00 83.88 87 TYR A N 1
ATOM 625 C CA . TYR A 1 87 ? 4.911 -3.216 7.715 1.00 83.88 87 TYR A CA 1
ATOM 626 C C 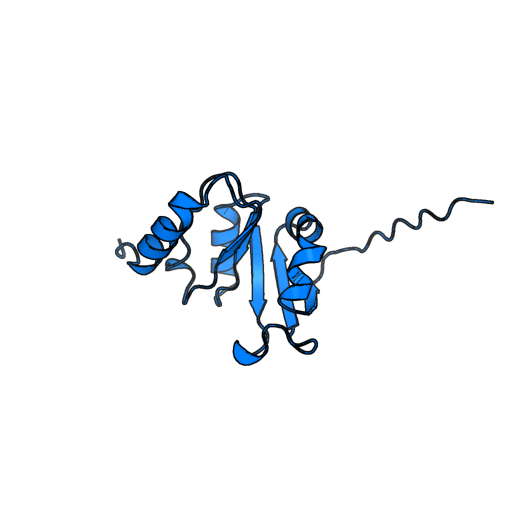. TYR A 1 87 ? 5.369 -1.920 8.388 1.00 83.88 87 TYR A C 1
ATOM 628 O O . TYR A 1 87 ? 5.893 -1.950 9.510 1.00 83.88 87 TYR A O 1
ATOM 636 N N . SER A 1 88 ? 5.085 -0.801 7.722 1.00 82.81 88 SER A N 1
ATOM 637 C CA . SER A 1 88 ? 5.345 0.577 8.148 1.00 82.81 88 SER A CA 1
ATOM 638 C C . SER A 1 88 ? 4.186 1.480 7.713 1.00 82.81 88 SER A C 1
ATOM 640 O O . SER A 1 88 ? 3.718 1.370 6.591 1.00 82.81 88 SER A O 1
ATOM 642 N N . GLY A 1 89 ? 3.696 2.386 8.561 1.00 84.38 89 GLY A N 1
ATOM 643 C CA . GLY A 1 89 ? 2.583 3.280 8.200 1.00 84.38 89 GLY A CA 1
ATOM 644 C C . GLY A 1 89 ? 1.560 3.439 9.319 1.00 84.38 89 GLY A C 1
ATOM 645 O O . GLY A 1 89 ? 1.938 3.443 10.492 1.00 84.38 89 GLY A O 1
ATOM 646 N N . SER A 1 90 ? 0.276 3.592 8.967 1.00 84.38 90 SER A N 1
ATOM 647 C CA . SER A 1 90 ? -0.800 3.819 9.944 1.00 84.38 90 SER A CA 1
ATOM 648 C C . SER A 1 90 ? -0.986 2.611 10.882 1.00 84.38 90 SER A C 1
ATOM 650 O O . SER A 1 90 ? -1.320 1.511 10.423 1.00 84.38 90 SER A O 1
ATOM 652 N N . PRO A 1 91 ? -0.835 2.804 12.207 1.00 79.94 91 PRO A N 1
ATOM 653 C CA . PRO A 1 91 ? -1.129 1.765 13.191 1.00 79.94 91 PRO A CA 1
ATOM 654 C C . PRO A 1 91 ? -2.602 1.344 13.192 1.00 79.94 91 PRO A C 1
ATOM 656 O O . PRO A 1 91 ? -2.911 0.188 13.473 1.00 79.94 91 PRO A O 1
ATOM 659 N N . GLU A 1 92 ? -3.509 2.272 12.883 1.00 82.56 92 GLU A N 1
ATOM 660 C CA . GLU A 1 92 ? -4.953 2.042 12.861 1.00 82.56 92 GLU A CA 1
ATOM 661 C C . GLU A 1 92 ? -5.344 1.105 11.716 1.00 82.56 92 GLU A C 1
ATOM 663 O O . GLU A 1 92 ? -6.128 0.180 11.927 1.00 82.56 92 GLU A O 1
ATOM 668 N N . VAL A 1 93 ? -4.752 1.302 10.533 1.00 84.50 93 VAL A N 1
ATOM 669 C CA . VAL A 1 93 ? -4.924 0.413 9.371 1.00 84.50 93 VAL A CA 1
ATOM 670 C C . VAL A 1 93 ? -4.391 -0.981 9.682 1.00 84.50 93 VAL A C 1
ATOM 672 O O . VAL A 1 93 ? -5.090 -1.973 9.470 1.00 84.50 93 VAL A O 1
ATOM 675 N N . PHE A 1 94 ? -3.183 -1.066 10.250 1.00 81.75 94 PHE A N 1
ATOM 676 C CA . PHE A 1 94 ? -2.601 -2.349 10.643 1.00 81.75 94 PHE A CA 1
ATOM 677 C C . PHE A 1 94 ? -3.492 -3.094 11.648 1.00 81.75 94 PHE A C 1
ATOM 679 O O . PHE A 1 94 ? -3.758 -4.279 11.470 1.00 81.75 94 PHE A O 1
ATOM 686 N N . ALA A 1 95 ? -4.001 -2.401 12.672 1.00 82.19 95 ALA A N 1
ATOM 687 C CA . ALA A 1 95 ? -4.875 -2.999 13.679 1.00 82.19 95 ALA A CA 1
ATOM 688 C C . ALA A 1 95 ? -6.230 -3.444 13.100 1.00 82.19 95 ALA A C 1
ATOM 690 O O . ALA A 1 95 ? -6.744 -4.497 13.480 1.00 82.19 95 ALA A O 1
ATOM 691 N N . ARG A 1 96 ? -6.808 -2.673 12.167 1.00 82.94 96 ARG A N 1
ATOM 692 C CA . ARG A 1 96 ? -8.084 -3.009 11.513 1.00 82.94 96 ARG A CA 1
ATOM 693 C C . ARG A 1 96 ? -7.980 -4.298 10.695 1.00 82.94 96 ARG A C 1
ATOM 695 O O . ARG A 1 96 ? -8.903 -5.111 10.720 1.00 82.94 96 ARG A O 1
ATOM 702 N N . HIS A 1 97 ? -6.840 -4.506 10.037 1.00 81.56 97 HIS A N 1
ATOM 703 C CA . HIS A 1 97 ? -6.605 -5.630 9.123 1.00 81.56 97 HIS A CA 1
ATOM 704 C C . HIS A 1 97 ? -5.667 -6.709 9.692 1.00 81.56 97 HIS A C 1
ATOM 706 O O . HIS A 1 97 ? -5.232 -7.604 8.971 1.00 81.56 97 HIS A O 1
ATOM 712 N N . GLU A 1 98 ? -5.410 -6.708 11.005 1.00 69.00 98 GLU A N 1
ATOM 713 C CA . GLU A 1 98 ? -4.516 -7.675 11.668 1.00 69.00 98 GLU A CA 1
ATOM 714 C C . GLU A 1 98 ? -4.994 -9.135 11.536 1.00 69.00 98 GLU A C 1
ATOM 716 O O . GLU A 1 98 ? -4.190 -10.050 11.648 1.00 69.00 98 GLU A O 1
ATOM 721 N N . LYS A 1 99 ? -6.287 -9.386 11.285 1.00 64.25 99 LYS A N 1
ATOM 722 C CA . LYS A 1 99 ? -6.846 -10.741 11.089 1.00 64.25 99 LYS A CA 1
ATOM 723 C C . LYS A 1 99 ? -6.722 -11.295 9.659 1.00 64.25 99 LYS A C 1
ATOM 725 O O . LYS A 1 99 ? -6.424 -12.482 9.544 1.00 64.25 99 LYS A O 1
ATOM 730 N N . PRO A 1 100 ? -6.949 -10.514 8.584 1.00 61.00 100 PRO A N 1
ATOM 731 C CA . PRO A 1 100 ? -6.706 -10.980 7.214 1.00 61.00 100 PRO A CA 1
ATOM 732 C C . PRO A 1 100 ? -5.218 -11.044 6.821 1.00 61.00 100 PRO A C 1
ATOM 734 O O . PRO A 1 100 ? -4.834 -11.942 6.074 1.00 61.00 100 PRO A O 1
ATOM 737 N N . LEU A 1 101 ? -4.354 -10.162 7.342 1.00 60.00 101 LEU A N 1
ATOM 738 C CA . LEU A 1 101 ? -2.920 -10.132 6.988 1.00 60.00 101 LEU A CA 1
ATOM 739 C C . LEU A 1 101 ? -2.132 -11.433 7.316 1.00 60.00 101 LEU A C 1
ATOM 741 O O . LEU A 1 101 ? -1.291 -11.822 6.506 1.00 60.00 101 LEU A O 1
ATOM 745 N N . PRO A 1 102 ? -2.402 -12.163 8.420 1.00 54.91 102 PRO A N 1
ATOM 746 C CA . PRO A 1 102 ? -1.805 -13.467 8.722 1.00 54.91 102 PRO A CA 1
ATOM 747 C C . PRO A 1 102 ? -2.098 -14.562 7.696 1.00 54.91 102 PRO A C 1
ATOM 749 O O . PRO A 1 102 ? -1.319 -15.505 7.600 1.00 54.91 102 PRO A O 1
ATOM 752 N N . GLY A 1 103 ? -3.200 -14.456 6.941 1.00 54.41 103 GLY A N 1
ATOM 753 C CA . GLY A 1 103 ? -3.511 -15.388 5.852 1.00 54.41 103 GLY A CA 1
ATOM 754 C C . GLY A 1 103 ? -2.581 -15.225 4.647 1.00 54.41 103 GLY A C 1
ATOM 755 O O . GLY A 1 103 ? -2.418 -16.158 3.867 1.00 54.41 103 GLY A O 1
ATOM 756 N N . LEU A 1 104 ? -1.942 -14.057 4.521 1.00 54.19 104 LEU A N 1
ATOM 757 C CA . LEU A 1 104 ? -0.912 -13.797 3.523 1.00 54.19 104 LEU A CA 1
ATOM 758 C C . LEU A 1 104 ? 0.458 -14.207 4.053 1.00 54.19 104 LEU A C 1
ATOM 760 O O . LEU A 1 104 ? 1.149 -14.969 3.389 1.00 54.19 104 LEU A O 1
ATOM 764 N N . VAL A 1 105 ? 0.873 -13.700 5.217 1.00 52.56 105 VAL A N 1
ATOM 765 C CA . VAL A 1 105 ? 2.237 -13.855 5.751 1.00 52.56 105 VAL A CA 1
ATOM 766 C C . VAL A 1 105 ? 2.252 -13.545 7.258 1.00 52.56 105 VAL A C 1
ATOM 768 O O . VAL A 1 105 ? 1.427 -12.763 7.728 1.00 52.56 105 VAL A O 1
ATOM 771 N N . ARG A 1 106 ? 3.211 -14.075 8.040 1.00 52.22 106 ARG A N 1
ATOM 772 C CA . ARG A 1 106 ? 3.366 -13.694 9.456 1.00 52.22 106 ARG A CA 1
ATOM 773 C C . ARG A 1 106 ? 3.725 -12.200 9.581 1.00 52.22 106 ARG A C 1
ATOM 775 O O . ARG A 1 106 ? 4.823 -11.807 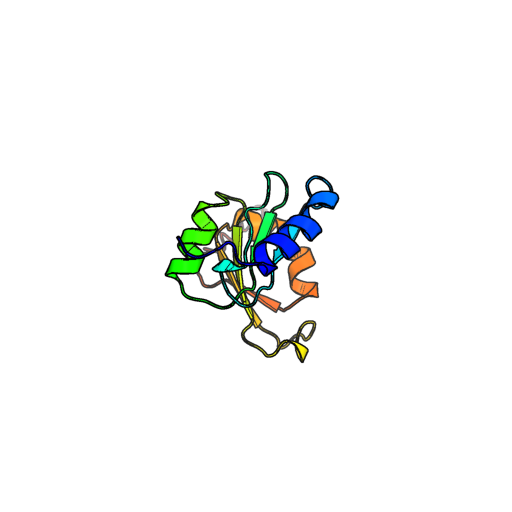9.170 1.00 52.22 106 ARG A O 1
ATOM 782 N N . PRO A 1 107 ? 2.859 -11.357 10.177 1.00 56.62 107 PRO A N 1
ATOM 783 C CA . PRO A 1 107 ? 3.108 -9.926 10.227 1.00 56.62 107 PRO A CA 1
ATOM 784 C C . PRO A 1 107 ? 4.197 -9.599 11.257 1.00 56.62 107 PRO A C 1
ATOM 786 O O . PRO A 1 107 ? 4.129 -10.014 12.418 1.00 56.62 107 PRO A O 1
ATOM 789 N N . ARG A 1 108 ? 5.209 -8.829 10.847 1.00 56.66 108 ARG A N 1
ATOM 790 C CA . ARG A 1 108 ? 6.144 -8.154 11.754 1.00 56.66 108 ARG A CA 1
ATOM 791 C C . ARG A 1 108 ? 6.077 -6.655 11.502 1.00 56.66 108 ARG A C 1
ATOM 793 O O . ARG A 1 108 ? 6.125 -6.199 10.371 1.00 56.66 108 ARG A O 1
ATOM 800 N N . THR A 1 109 ? 5.975 -5.867 12.560 1.00 56.06 109 THR A N 1
ATOM 801 C CA . THR A 1 109 ? 6.006 -4.407 12.437 1.00 56.06 109 THR A CA 1
ATOM 802 C C . THR A 1 109 ? 7.416 -3.910 12.734 1.00 56.06 109 THR A C 1
ATOM 804 O O . THR A 1 109 ? 8.000 -4.292 13.751 1.00 56.06 109 THR A O 1
ATOM 807 N N . SER A 1 110 ? 7.959 -3.056 11.864 1.00 47.44 110 SER A N 1
ATOM 808 C CA . SER A 1 110 ? 9.187 -2.307 12.150 1.00 47.44 110 SER A CA 1
ATOM 809 C C . SER A 1 110 ? 8.866 -1.257 13.226 1.00 47.44 110 SER A C 1
ATOM 811 O O . SER A 1 110 ? 7.946 -0.457 13.079 1.00 47.44 110 SER A O 1
ATOM 813 N N . GLY A 1 111 ? 9.492 -1.352 14.399 1.00 38.38 111 GLY A N 1
ATOM 814 C CA . GLY A 1 111 ? 8.949 -0.819 15.652 1.00 38.38 111 GLY A CA 1
ATOM 815 C C . GLY A 1 111 ? 8.756 0.706 15.756 1.00 38.38 111 GLY A C 1
ATOM 816 O O . GLY A 1 111 ? 9.706 1.475 15.697 1.00 38.38 111 GLY A O 1
ATOM 817 N N . ARG A 1 112 ? 7.531 1.112 16.123 1.00 33.47 112 ARG A N 1
ATOM 818 C CA . ARG A 1 112 ? 7.207 2.062 17.217 1.00 33.47 112 ARG A CA 1
ATOM 819 C C . ARG A 1 112 ? 5.835 1.745 17.832 1.00 33.47 112 ARG A C 1
ATOM 821 O O . ARG A 1 112 ? 5.150 2.612 18.360 1.00 33.47 112 ARG A O 1
ATOM 828 N N . ILE A 1 113 ? 5.421 0.477 17.781 1.00 44.94 113 ILE A N 1
ATOM 829 C CA . ILE A 1 113 ? 4.266 0.003 18.539 1.00 44.94 113 ILE A CA 1
ATOM 830 C C . ILE A 1 113 ? 4.782 -0.264 19.945 1.00 44.94 113 ILE A C 1
ATOM 832 O O . ILE A 1 113 ? 5.219 -1.368 20.274 1.00 44.94 113 ILE A O 1
ATOM 836 N N . GLN A 1 114 ? 4.726 0.760 20.798 1.00 37.34 114 GLN A N 1
ATOM 837 C CA . GLN A 1 114 ? 4.554 0.500 22.216 1.00 37.34 114 GLN A CA 1
ATOM 838 C C . GLN A 1 114 ? 3.282 -0.347 22.279 1.00 37.34 114 GLN A C 1
ATOM 840 O O . GLN A 1 114 ? 2.175 0.179 22.152 1.00 37.34 114 GLN A O 1
ATOM 845 N N . ARG A 1 115 ? 3.426 -1.672 22.403 1.00 36.22 115 ARG A N 1
ATOM 846 C CA . ARG A 1 115 ? 2.349 -2.523 22.887 1.00 36.22 115 ARG A CA 1
ATOM 847 C C . ARG A 1 115 ? 2.010 -1.941 24.255 1.00 36.22 115 ARG A C 1
ATOM 849 O O . ARG A 1 115 ? 2.569 -2.352 25.267 1.00 36.22 115 ARG A O 1
ATOM 856 N N . ARG A 1 116 ? 1.105 -0.955 24.305 1.00 33.31 116 ARG A N 1
ATOM 857 C CA . ARG A 1 116 ? 0.289 -0.709 25.484 1.00 33.31 116 ARG A CA 1
ATOM 858 C C . ARG A 1 116 ? -0.576 -1.947 25.574 1.00 33.31 116 ARG A C 1
ATOM 860 O O . ARG A 1 116 ? -1.704 -1.996 25.101 1.00 33.31 116 ARG A O 1
ATOM 867 N N . HIS A 1 117 ? 0.038 -2.970 26.150 1.00 35.00 117 HIS A N 1
ATOM 868 C CA . HIS A 1 117 ? -0.615 -4.005 26.897 1.00 35.00 117 HIS A CA 1
ATOM 869 C C . HIS A 1 117 ? -1.519 -3.248 27.875 1.00 35.00 117 HIS A C 1
ATOM 871 O O . HIS A 1 117 ? -1.086 -2.786 28.929 1.00 35.00 117 HIS A O 1
ATOM 877 N N . ARG A 1 118 ? -2.760 -2.968 27.460 1.00 35.19 118 ARG A N 1
ATOM 878 C CA . ARG A 1 118 ? -3.824 -2.686 28.409 1.00 35.19 118 ARG A CA 1
ATOM 879 C C . ARG A 1 118 ? -4.047 -4.019 29.097 1.00 35.19 118 ARG A C 1
ATOM 881 O O . ARG A 1 118 ? -4.867 -4.823 28.671 1.00 35.19 118 ARG A O 1
ATOM 888 N N . SER A 1 119 ?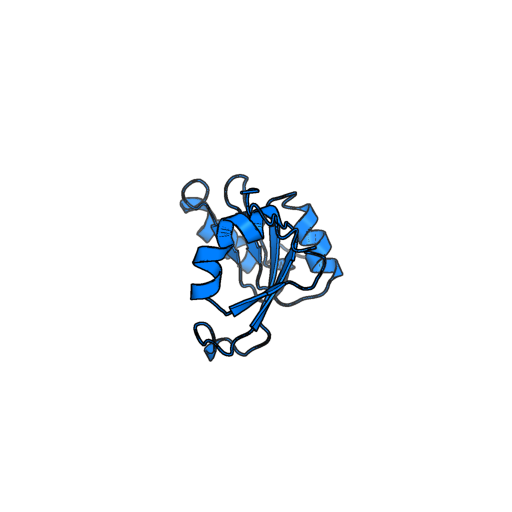 -3.255 -4.243 30.138 1.00 36.59 119 SER A N 1
ATOM 889 C CA . SER A 1 119 ? -3.525 -5.184 31.207 1.00 36.59 119 SER A CA 1
ATOM 890 C C . SER A 1 119 ? -4.795 -4.692 31.903 1.00 36.59 119 SER A C 1
ATOM 892 O O . SER A 1 119 ? -4.772 -4.090 32.970 1.00 36.59 119 SER A O 1
ATOM 894 N N . THR A 1 120 ? -5.939 -4.881 31.251 1.00 43.09 120 THR A N 1
ATOM 895 C CA . THR A 1 120 ? -7.233 -4.952 31.918 1.00 43.09 120 THR A CA 1
ATOM 896 C C . THR A 1 120 ? -7.318 -6.313 32.595 1.00 43.09 120 THR A C 1
ATOM 898 O O . THR A 1 120 ? -8.116 -7.161 32.216 1.00 43.09 120 THR A O 1
ATOM 901 N N . THR A 1 121 ? -6.485 -6.520 33.611 1.00 39.94 121 THR A N 1
ATOM 902 C CA . THR A 1 121 ? -6.788 -7.457 34.687 1.00 39.94 121 THR A CA 1
ATOM 903 C C . THR A 1 121 ? -7.253 -6.603 35.847 1.00 39.94 121 THR A C 1
ATOM 905 O O . THR A 1 121 ? -6.493 -5.906 36.518 1.00 39.94 121 THR A O 1
ATOM 908 N N . ARG A 1 122 ? -8.578 -6.582 35.966 1.00 37.75 122 ARG A N 1
ATOM 909 C CA . ARG A 1 122 ? -9.318 -6.075 37.108 1.00 37.75 122 ARG A CA 1
ATOM 910 C C . ARG A 1 122 ? -8.680 -6.590 38.397 1.00 37.75 122 ARG A C 1
ATOM 912 O O . ARG A 1 122 ? -8.366 -7.770 38.507 1.00 37.75 122 ARG A O 1
ATOM 919 N N . ARG A 1 123 ? -8.563 -5.677 39.360 1.00 38.12 123 ARG A N 1
ATOM 920 C CA . ARG A 1 123 ? -8.575 -5.987 40.789 1.00 38.12 123 ARG A CA 1
ATOM 921 C C . ARG A 1 123 ? -9.685 -6.999 41.077 1.00 38.12 123 ARG A C 1
ATOM 923 O O . ARG A 1 123 ? -10.828 -6.732 40.705 1.00 38.12 123 ARG A O 1
ATOM 930 N N . CYS A 1 124 ? -9.331 -8.080 41.753 1.00 37.19 124 CYS A N 1
ATOM 931 C CA . CYS A 1 124 ? -10.004 -8.596 42.939 1.00 37.19 124 CYS A CA 1
ATOM 932 C C . CYS A 1 124 ? -8.978 -9.422 43.711 1.00 37.19 124 CYS A C 1
ATOM 934 O O . CYS A 1 124 ? -8.250 -10.191 43.047 1.00 37.19 124 CYS A O 1
#

Secondary structure (DSSP, 8-state):
-PPPPHHHHHHHHHHTTTTTT-SEEEE--SSGGG-PPPPSSSEEEE-----HHHHHHHHHHSTTTEEEEEE-S-GGGTT-TT-EEEEEE-HHHHHHTTTTGGGTSEEEEPS-------------

Sequence (124 aa):
MIGANPRAKAIANALDPVVGQADLVVVCAEDYSAVPDVPAGPDIVNLTSGTTEEAIEAAKRFPGRYLDGALMAHPEHVGRAETVLVYSGSPEVFARHEKPLPGLVRPRTSGRIQRRHRSTTRRC

Organism: Kibdelosporangium aridum (NCBI:txid2030)

Radius of gyration: 16.2 Å; chains: 1; bounding box: 30×35×62 Å